Protein AF-W8YH53-F1 (afdb_monomer)

Solvent-accessible surface area (backbone atoms only — not comparable to full-atom values): 5059 Å² total; per-residue (Å²): 132,87,77,80,67,83,79,79,69,62,84,80,62,57,60,76,41,53,25,36,39,35,39,49,36,80,94,73,76,46,75,48,76,42,69,28,31,31,66,45,79,51,101,63,32,38,34,32,36,33,72,39,80,91,74,73,40,81,46,76,48,79,43,49,46,65,41,41,73,66,58,38,31,47,77,46,75,59,78,76,76,86,125

Sequence (83 aa):
MIVNKPQFDTENIQSGTAYWLNKYNYSRRTEISTPCIVKFVKPLSIVVGFYNEKNKGFEELTIDIKSIVDETFELTPMTIKEG

Organism: NCBI:txid1431339

Secondary structure (DSSP, 8-state):
---------GGG--TT-EEEEEEEETTTTEEEEEEEEEEEEETTEEEEEEEETTTTEEEEEEEEHHHHHTTSEEEEE------

Nearest PDB structures (foldseek):
  7oh3-assembly1_T  TM=6.495E-01  e=2.354E-01  Saccharomyces cerevisiae S288C
  4ova-assembly1_C  TM=5.392E-01  e=3.865E-01  Homo sapiens
  1ci0-assembly1_B  TM=7.599E-01  e=2.380E+00  Saccharomyces cerevisiae
  6pvk-assembly1_P  TM=5.083E-01  e=4.871E+00  Bacillus subtilis
  8ir3-assembly1_c  TM=5.795E-01  e=6.416E+00  Homo sapiens

Mean predicted aligned error: 7.5 Å

Foldseek 3Di:
DPPPQPDDPCVVPDAQFKWWKWAADPVVRDIDTFIWGFHDDDPFWTKIWGQDPVVRDIDIDIGGVVCVSVVRIDTGGDPPPPD

Structure (mmCIF, N/CA/C/O backbone):
data_AF-W8YH53-F1
#
_entry.id   AF-W8YH53-F1
#
loop_
_atom_site.group_PDB
_atom_site.id
_atom_site.type_symbol
_atom_site.label_atom_id
_atom_site.label_alt_id
_atom_site.label_comp_id
_atom_site.label_asym_id
_atom_site.label_entity_id
_atom_site.label_seq_id
_atom_site.pdbx_PDB_ins_code
_atom_site.Cartn_x
_atom_site.Cartn_y
_atom_site.Cartn_z
_atom_site.occupancy
_atom_site.B_iso_or_equiv
_atom_site.auth_seq_id
_atom_site.auth_comp_id
_atom_site.auth_asym_id
_atom_site.auth_atom_id
_atom_site.pdbx_PDB_model_num
ATOM 1 N N . MET A 1 1 ? -11.476 15.001 28.038 1.00 40.78 1 MET A N 1
ATOM 2 C CA . MET A 1 1 ? -11.289 15.442 26.642 1.00 40.78 1 MET A CA 1
ATOM 3 C C . MET A 1 1 ? -11.303 14.190 25.784 1.00 40.78 1 MET A C 1
ATOM 5 O O . MET A 1 1 ? -10.397 13.378 25.916 1.00 40.78 1 MET A O 1
ATOM 9 N N . ILE A 1 2 ? -12.378 13.953 25.032 1.00 44.19 2 ILE A N 1
ATOM 10 C CA . ILE A 1 2 ? -12.425 12.826 24.096 1.00 44.19 2 ILE A CA 1
ATOM 11 C C . ILE A 1 2 ? -11.572 13.255 22.907 1.00 44.19 2 ILE A C 1
ATOM 13 O O . ILE A 1 2 ? -11.926 14.186 22.189 1.00 44.19 2 ILE A O 1
ATOM 17 N N . VAL A 1 3 ? -10.397 12.650 22.772 1.00 42.12 3 VAL A N 1
ATOM 18 C CA . VAL A 1 3 ? -9.563 12.820 21.586 1.00 42.12 3 VAL A CA 1
ATOM 19 C C . VAL A 1 3 ? -10.234 11.989 20.499 1.00 42.12 3 VAL A C 1
ATOM 21 O O . VAL A 1 3 ? -10.143 10.761 20.534 1.00 42.12 3 VAL A O 1
ATOM 24 N N . ASN A 1 4 ? -10.952 12.636 19.577 1.00 51.69 4 ASN A N 1
ATOM 25 C CA . ASN A 1 4 ? -11.359 11.990 18.332 1.00 51.69 4 ASN A CA 1
ATOM 26 C C . ASN A 1 4 ? -10.069 11.599 17.611 1.00 51.69 4 ASN A C 1
ATOM 28 O O . ASN A 1 4 ? -9.405 12.443 17.012 1.00 51.69 4 ASN A O 1
ATOM 32 N N . LYS A 1 5 ? -9.662 10.332 17.736 1.00 51.31 5 LYS A N 1
ATOM 33 C CA . LYS A 1 5 ? -8.654 9.779 16.835 1.00 51.31 5 LYS A CA 1
ATOM 34 C C . LYS A 1 5 ? -9.210 9.925 15.417 1.00 51.31 5 LYS A C 1
ATOM 36 O O . LYS A 1 5 ? -10.404 9.667 15.249 1.00 51.31 5 LYS A O 1
ATOM 41 N N . PRO A 1 6 ? -8.398 10.316 14.424 1.00 54.44 6 PRO A N 1
ATOM 42 C CA . PRO A 1 6 ? -8.826 10.259 13.036 1.00 54.44 6 PRO A CA 1
ATOM 43 C C . PRO A 1 6 ? -9.326 8.839 12.759 1.00 54.44 6 PRO A C 1
ATOM 45 O O . PRO A 1 6 ? -8.576 7.870 12.906 1.00 54.44 6 PRO A O 1
ATOM 48 N N . GLN A 1 7 ? -10.618 8.701 12.471 1.00 56.62 7 GLN A N 1
ATOM 49 C CA . GLN A 1 7 ? -11.163 7.458 11.951 1.00 56.62 7 GLN A CA 1
ATOM 50 C C . GLN A 1 7 ? -10.729 7.399 10.493 1.00 56.62 7 GLN A C 1
ATOM 52 O O . GLN A 1 7 ? -11.075 8.267 9.697 1.00 56.62 7 GLN A O 1
ATOM 57 N N . PHE A 1 8 ? -9.894 6.419 10.169 1.00 63.06 8 PHE A N 1
ATOM 58 C CA . PHE A 1 8 ? -9.559 6.141 8.787 1.00 63.06 8 PHE A CA 1
ATOM 59 C C . PHE A 1 8 ? -10.635 5.217 8.222 1.00 63.06 8 PHE A C 1
ATOM 61 O O . PHE A 1 8 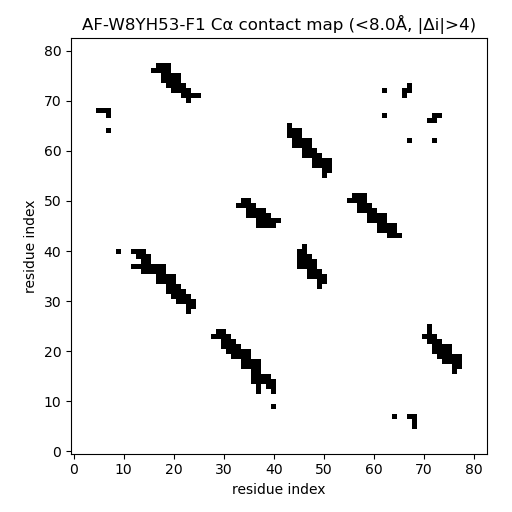? -10.630 4.014 8.494 1.00 63.06 8 PHE A O 1
ATOM 68 N N . ASP A 1 9 ? -11.578 5.793 7.478 1.00 63.34 9 ASP A N 1
ATOM 69 C CA . ASP A 1 9 ? -12.648 5.039 6.831 1.00 63.34 9 ASP A CA 1
ATOM 70 C C . ASP A 1 9 ? -12.085 4.239 5.659 1.00 63.34 9 ASP A C 1
ATOM 72 O O . ASP A 1 9 ? -11.988 4.700 4.519 1.00 63.34 9 ASP A O 1
ATOM 76 N N . THR A 1 10 ? -11.722 2.994 5.962 1.00 62.78 10 THR A N 1
ATOM 77 C CA . THR A 1 10 ? -11.272 2.006 4.972 1.00 62.78 10 THR A CA 1
ATOM 78 C C . THR A 1 10 ? -12.297 1.736 3.866 1.00 62.78 10 THR A C 1
ATOM 80 O O . THR A 1 10 ? -11.921 1.216 2.820 1.00 62.78 10 THR A O 1
ATOM 83 N N . GLU A 1 11 ? -13.561 2.133 4.054 1.00 63.91 11 GLU A N 1
ATOM 84 C CA . GLU A 1 11 ? -14.647 2.009 3.071 1.00 63.91 11 GLU A CA 1
ATOM 85 C C . GLU A 1 11 ? -14.371 2.771 1.764 1.00 63.91 11 GLU A C 1
ATOM 87 O O . GLU A 1 11 ? -14.844 2.371 0.702 1.00 63.91 11 GLU A O 1
ATOM 92 N N . ASN A 1 12 ? -13.549 3.825 1.813 1.00 69.06 12 ASN A N 1
ATOM 93 C CA . ASN A 1 12 ? -13.170 4.603 0.629 1.00 69.06 12 ASN A CA 1
ATOM 94 C C . ASN A 1 12 ? -12.035 3.959 -0.188 1.00 69.06 12 ASN A C 1
ATOM 96 O O . ASN A 1 12 ? -11.696 4.437 -1.275 1.00 69.06 12 ASN A O 1
ATOM 100 N N . ILE A 1 13 ? -11.430 2.878 0.319 1.00 76.62 13 ILE A N 1
ATOM 101 C CA . ILE A 1 13 ? -10.363 2.151 -0.364 1.00 76.62 13 ILE A CA 1
ATOM 102 C C . ILE A 1 13 ? -10.921 0.871 -0.972 1.00 76.62 13 ILE A C 1
ATOM 104 O O . ILE A 1 13 ? -11.296 -0.071 -0.278 1.00 76.62 13 ILE A O 1
ATOM 108 N N . GLN A 1 14 ? -10.925 0.825 -2.301 1.00 79.25 14 GLN A N 1
ATOM 109 C CA . GLN A 1 14 ? -11.455 -0.295 -3.064 1.00 79.25 14 GLN A CA 1
ATOM 110 C C . GLN A 1 14 ? -10.329 -1.232 -3.500 1.00 79.25 14 GLN A C 1
ATOM 112 O O . GLN A 1 14 ? -9.360 -0.827 -4.145 1.00 79.25 14 GLN A O 1
ATOM 117 N N . SER A 1 15 ? -10.472 -2.514 -3.167 1.00 82.44 15 SER A N 1
ATOM 118 C CA . SER A 1 15 ? -9.611 -3.567 -3.704 1.00 82.44 15 SER A CA 1
ATOM 119 C C . SER A 1 15 ? -9.761 -3.668 -5.220 1.00 82.44 15 SER A C 1
ATOM 121 O O . SER A 1 15 ? -10.874 -3.608 -5.736 1.00 82.44 15 SER A O 1
ATOM 123 N N . GLY A 1 16 ? -8.655 -3.888 -5.922 1.00 84.31 16 GLY A N 1
ATOM 124 C CA . GLY A 1 16 ? -8.594 -3.943 -7.380 1.00 84.31 16 GLY A CA 1
ATOM 125 C C . GLY A 1 16 ? -8.447 -2.575 -8.050 1.00 84.31 16 GLY A C 1
ATOM 126 O O . GLY A 1 16 ? -8.207 -2.531 -9.253 1.00 84.31 16 GLY A O 1
ATOM 127 N N . THR A 1 17 ? -8.529 -1.474 -7.298 1.00 85.94 17 THR A N 1
ATOM 128 C CA . THR A 1 17 ? -8.397 -0.116 -7.839 1.00 85.94 17 THR A CA 1
ATOM 129 C C . THR A 1 17 ? -6.945 0.365 -7.777 1.00 85.94 17 THR A C 1
ATOM 131 O O . THR A 1 17 ? -6.180 -0.005 -6.878 1.00 85.94 17 THR A O 1
ATOM 134 N N . ALA A 1 18 ? -6.553 1.172 -8.765 1.00 89.94 18 ALA A N 1
ATOM 135 C CA . ALA A 1 18 ? -5.226 1.769 -8.853 1.00 89.94 18 ALA A CA 1
ATOM 136 C C . ALA A 1 18 ? -5.141 3.070 -8.033 1.00 89.94 18 ALA A C 1
ATOM 138 O O . ALA A 1 18 ? -6.022 3.930 -8.103 1.00 89.94 18 ALA A O 1
ATOM 139 N N . TYR A 1 19 ? -4.057 3.217 -7.275 1.00 91.44 19 TYR A N 1
ATOM 140 C CA . TYR A 1 19 ? -3.777 4.364 -6.412 1.00 91.44 19 TYR A CA 1
ATOM 141 C C . TYR A 1 19 ? -2.334 4.835 -6.606 1.00 91.44 19 TYR A C 1
ATOM 143 O O . TYR A 1 19 ? -1.435 4.043 -6.894 1.00 91.44 19 TYR A O 1
ATOM 151 N N . TRP A 1 20 ? -2.093 6.120 -6.373 1.00 91.62 20 TRP A N 1
ATOM 152 C CA . TRP A 1 20 ? -0.764 6.616 -6.043 1.00 91.62 20 TRP A CA 1
ATOM 153 C C . TRP A 1 20 ? -0.473 6.293 -4.579 1.00 91.62 20 TRP A C 1
ATOM 155 O O . TRP A 1 20 ? -1.200 6.730 -3.689 1.00 91.62 20 TRP A O 1
ATOM 165 N N . LEU A 1 21 ? 0.573 5.502 -4.338 1.00 92.00 21 LEU A N 1
ATOM 166 C CA . LEU A 1 21 ? 1.139 5.292 -3.012 1.00 92.00 21 LEU A CA 1
ATOM 167 C C . LEU A 1 21 ? 2.190 6.366 -2.755 1.00 92.00 21 LEU A C 1
ATOM 169 O O . LEU A 1 21 ? 3.283 6.298 -3.324 1.00 92.00 21 LEU A O 1
ATOM 173 N N . ASN A 1 22 ? 1.879 7.304 -1.868 1.00 90.19 22 ASN A N 1
ATOM 174 C CA . ASN A 1 22 ? 2.825 8.316 -1.419 1.00 90.19 22 ASN A CA 1
ATOM 175 C C . ASN A 1 22 ? 3.410 7.890 -0.075 1.00 90.19 22 ASN A C 1
ATOM 177 O O . ASN A 1 22 ? 2.689 7.502 0.844 1.00 90.19 22 ASN A O 1
ATOM 181 N N . LYS A 1 23 ? 4.736 7.946 0.045 1.00 90.06 23 LYS A N 1
ATOM 182 C CA . LYS A 1 23 ? 5.452 7.731 1.303 1.00 90.06 23 LYS A CA 1
ATOM 183 C C . LYS A 1 23 ? 6.177 9.006 1.697 1.00 90.06 23 LYS A C 1
ATOM 185 O O . LYS A 1 23 ? 7.137 9.408 1.029 1.00 90.06 23 LYS A O 1
ATOM 190 N N . TYR A 1 24 ? 5.777 9.577 2.825 1.00 86.06 24 TYR A N 1
ATOM 191 C CA . TYR A 1 24 ? 6.388 10.772 3.384 1.00 86.06 24 TYR A CA 1
ATOM 192 C C . TYR A 1 24 ? 7.544 10.410 4.314 1.00 86.06 24 TYR A C 1
ATOM 194 O O . TYR A 1 24 ? 7.441 9.565 5.203 1.00 86.06 24 TYR A O 1
ATOM 202 N N . ASN A 1 25 ? 8.687 11.065 4.115 1.00 81.50 25 ASN A N 1
ATOM 203 C CA . ASN A 1 25 ? 9.808 11.010 5.044 1.00 81.50 25 ASN A CA 1
ATOM 204 C C . ASN A 1 25 ? 9.988 12.383 5.691 1.00 81.50 25 ASN A C 1
ATOM 206 O O . ASN A 1 25 ? 10.707 13.236 5.166 1.00 81.50 25 ASN A O 1
ATOM 210 N N . TYR A 1 26 ? 9.356 12.584 6.849 1.00 75.75 26 TYR A N 1
ATOM 211 C CA . TYR A 1 26 ? 9.391 13.855 7.580 1.00 75.75 26 TYR A CA 1
ATOM 212 C C . TYR A 1 26 ? 10.807 14.296 7.963 1.00 75.75 26 TYR A C 1
ATOM 214 O O . TYR A 1 26 ? 11.116 15.485 7.903 1.00 75.75 26 TYR A O 1
ATOM 222 N N . SER A 1 27 ? 11.701 13.355 8.284 1.00 79.12 27 SER A N 1
ATOM 223 C CA . SER A 1 27 ? 13.093 13.675 8.624 1.00 79.12 27 SER A CA 1
ATOM 224 C C . SER A 1 27 ? 13.871 14.254 7.444 1.00 79.12 27 SER A C 1
ATOM 226 O O . SER A 1 27 ? 14.807 15.021 7.649 1.00 79.12 27 SER A O 1
ATOM 228 N N . ARG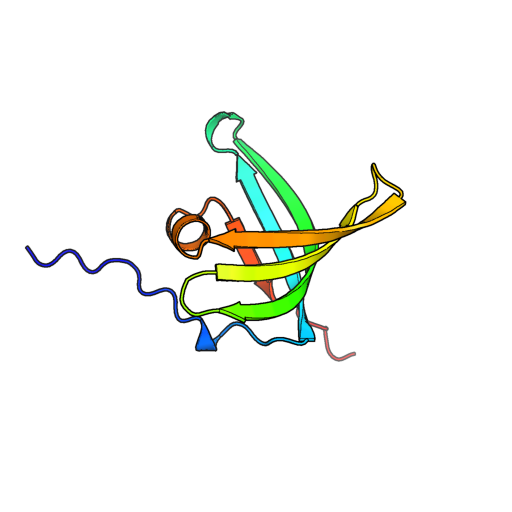 A 1 28 ? 13.507 13.884 6.211 1.00 76.50 28 ARG A N 1
ATOM 229 C CA . ARG A 1 28 ? 14.186 14.333 4.985 1.00 76.50 28 ARG A CA 1
ATOM 230 C C . ARG A 1 28 ? 13.364 15.314 4.150 1.00 76.50 28 ARG A C 1
ATOM 232 O O . ARG A 1 28 ? 13.885 15.814 3.162 1.00 76.50 28 ARG A O 1
ATOM 239 N N . ARG A 1 29 ? 12.114 15.599 4.542 1.00 79.06 29 ARG A N 1
ATOM 240 C CA . ARG A 1 29 ? 11.133 16.383 3.767 1.00 79.06 29 ARG A CA 1
ATOM 241 C C . ARG A 1 29 ? 11.037 15.924 2.306 1.00 79.06 29 ARG A C 1
ATOM 243 O O . ARG A 1 29 ? 10.964 16.739 1.394 1.00 79.06 29 ARG A O 1
ATOM 250 N N . THR A 1 30 ? 11.079 14.612 2.092 1.00 75.50 30 THR A N 1
ATOM 251 C CA . THR A 1 30 ? 10.961 13.998 0.764 1.00 75.50 30 THR A CA 1
ATOM 252 C C . THR A 1 30 ? 9.708 13.148 0.691 1.00 75.50 30 THR A C 1
ATOM 254 O O . THR A 1 30 ? 9.389 12.444 1.652 1.00 75.50 30 THR A O 1
ATOM 257 N N . GLU A 1 31 ? 9.085 13.141 -0.477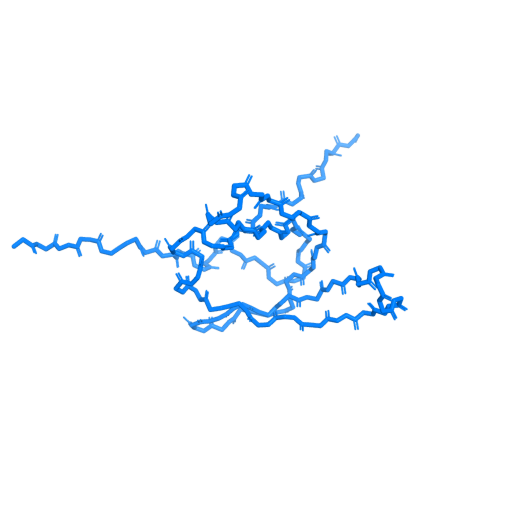 1.00 84.56 31 GLU A N 1
ATOM 258 C CA . GLU A 1 31 ? 7.963 12.281 -0.823 1.00 84.56 31 GLU A CA 1
ATOM 259 C C . GLU A 1 31 ? 8.384 11.343 -1.957 1.00 84.56 31 GLU A C 1
ATOM 261 O O . GLU A 1 31 ? 9.063 11.755 -2.900 1.00 84.56 31 GLU A O 1
ATOM 266 N N . ILE A 1 32 ? 8.017 10.070 -1.844 1.00 82.62 32 ILE A N 1
ATOM 267 C CA . ILE A 1 32 ? 8.145 9.100 -2.931 1.00 82.62 32 ILE A CA 1
ATOM 268 C C . ILE A 1 32 ? 6.734 8.686 -3.320 1.00 82.62 32 ILE A C 1
ATOM 270 O O . ILE A 1 32 ? 6.030 8.126 -2.484 1.00 82.62 32 ILE A O 1
ATOM 274 N N . SER A 1 33 ? 6.358 8.934 -4.575 1.00 88.12 33 SER A N 1
ATOM 275 C CA . SER A 1 33 ? 5.086 8.493 -5.146 1.00 88.12 33 SER A CA 1
ATOM 276 C C . SER A 1 33 ? 5.319 7.323 -6.098 1.00 88.12 33 SER A C 1
ATOM 278 O O . SER A 1 33 ? 6.253 7.335 -6.904 1.00 88.12 33 SER A O 1
ATOM 280 N N . THR A 1 34 ? 4.522 6.266 -5.980 1.00 90.88 34 THR A N 1
ATOM 281 C CA . THR A 1 34 ? 4.622 5.066 -6.821 1.00 90.88 34 THR A CA 1
ATOM 282 C C . THR A 1 34 ? 3.225 4.549 -7.148 1.00 90.88 34 THR A C 1
ATOM 284 O O . THR A 1 34 ? 2.393 4.457 -6.245 1.00 90.88 34 THR A O 1
ATOM 287 N N . PRO A 1 35 ? 2.933 4.204 -8.415 1.00 92.88 35 PRO A N 1
ATOM 288 C CA . PRO A 1 35 ? 1.645 3.625 -8.763 1.00 92.88 35 PRO A CA 1
ATOM 289 C C . PRO A 1 35 ? 1.519 2.234 -8.134 1.00 92.88 35 PRO A C 1
ATOM 291 O O . PRO A 1 35 ? 2.439 1.416 -8.197 1.00 92.88 35 PRO A O 1
ATOM 294 N N . CYS A 1 36 ? 0.371 1.958 -7.528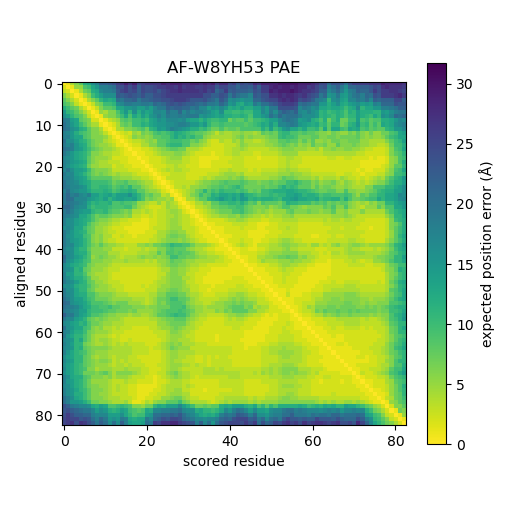 1.00 93.50 36 CYS A N 1
ATOM 295 C CA . CYS A 1 36 ? 0.084 0.694 -6.868 1.00 93.50 36 CYS A CA 1
ATOM 296 C C . CYS A 1 36 ? -1.365 0.258 -7.112 1.00 93.50 36 CYS A C 1
ATOM 298 O O . CYS A 1 36 ? -2.217 1.048 -7.512 1.00 93.50 36 CYS A O 1
ATOM 300 N N . ILE A 1 37 ? -1.645 -1.016 -6.856 1.00 93.00 37 ILE A N 1
ATOM 301 C CA . ILE A 1 37 ? -2.996 -1.575 -6.848 1.00 93.00 37 ILE A CA 1
ATOM 302 C C . ILE A 1 37 ? -3.273 -2.087 -5.443 1.00 93.00 37 ILE A C 1
ATOM 304 O O . ILE A 1 37 ? -2.487 -2.869 -4.898 1.00 93.00 37 ILE A O 1
ATOM 308 N N . VAL A 1 38 ? -4.401 -1.687 -4.861 1.00 91.75 38 VAL A N 1
ATOM 309 C CA . VAL A 1 38 ? -4.847 -2.257 -3.586 1.00 91.75 38 VAL A CA 1
ATOM 310 C C . VAL A 1 38 ? -5.302 -3.688 -3.840 1.00 91.75 38 VAL A C 1
ATOM 312 O O . VAL A 1 38 ? -6.264 -3.917 -4.563 1.00 91.75 38 VAL A O 1
ATOM 315 N N . LYS A 1 39 ? -4.627 -4.674 -3.251 1.00 91.56 39 LYS A N 1
ATOM 316 C CA . LYS A 1 39 ? -4.993 -6.086 -3.414 1.00 91.56 39 LYS A CA 1
ATOM 317 C C . LYS A 1 39 ? -6.150 -6.475 -2.505 1.00 91.56 39 LYS A C 1
ATOM 319 O O . LYS A 1 39 ? -7.121 -7.063 -2.966 1.00 91.56 39 LYS A O 1
ATOM 324 N N . PHE A 1 40 ? -6.050 -6.147 -1.222 1.00 87.00 40 PHE A N 1
ATOM 325 C CA . PHE A 1 40 ? -7.114 -6.370 -0.248 1.00 87.00 40 PHE A CA 1
ATOM 326 C C . PHE A 1 40 ? -6.934 -5.461 0.969 1.00 87.00 40 PHE A C 1
ATOM 328 O O . PHE A 1 40 ? -5.818 -5.085 1.341 1.00 87.00 40 PHE A O 1
ATOM 335 N N . VAL A 1 41 ? -8.059 -5.141 1.600 1.00 85.50 41 VAL A N 1
ATOM 336 C CA . VAL A 1 41 ? -8.144 -4.319 2.806 1.00 85.50 41 VAL A CA 1
ATOM 337 C C . VAL A 1 41 ? -8.421 -5.240 3.993 1.00 85.50 41 VAL A C 1
ATOM 339 O O . VAL A 1 41 ? -9.328 -6.069 3.953 1.00 85.50 41 VAL A O 1
ATOM 342 N N . LYS A 1 42 ? -7.605 -5.132 5.041 1.00 85.44 42 LYS A N 1
ATOM 343 C CA . LYS A 1 42 ? -7.772 -5.821 6.326 1.00 85.44 42 LYS A CA 1
ATOM 344 C C . LYS A 1 42 ? -8.188 -4.801 7.393 1.00 85.44 42 LYS A C 1
ATOM 346 O O . LYS A 1 42 ? -7.908 -3.617 7.228 1.00 85.44 42 LYS A O 1
ATOM 351 N N . PRO A 1 43 ? -8.741 -5.240 8.540 1.00 82.00 43 PRO A N 1
ATOM 352 C CA . PRO A 1 43 ? -9.200 -4.322 9.587 1.00 82.00 43 PRO A CA 1
ATOM 353 C C . PRO A 1 43 ? -8.152 -3.323 10.098 1.00 82.00 43 PRO A C 1
ATOM 355 O O . PRO A 1 43 ? -8.516 -2.253 10.561 1.00 82.00 43 PRO A O 1
ATOM 358 N N . LEU A 1 44 ? -6.862 -3.677 10.045 1.00 86.44 44 LEU A N 1
ATOM 359 C CA . LEU A 1 44 ? -5.757 -2.863 10.574 1.00 86.44 44 LEU A CA 1
ATOM 360 C C . LEU A 1 44 ? -4.658 -2.576 9.542 1.00 86.44 44 LEU A C 1
ATOM 362 O O . LEU A 1 44 ? -3.644 -1.967 9.869 1.00 86.44 44 LEU A O 1
ATOM 366 N N . SER A 1 45 ? -4.812 -3.042 8.302 1.00 90.00 45 SER A N 1
ATOM 367 C CA . SER A 1 45 ? -3.779 -2.867 7.277 1.00 90.00 45 SER A CA 1
ATOM 368 C C . SER A 1 45 ? -4.341 -2.938 5.868 1.00 90.00 45 SER A C 1
ATOM 370 O O . SER A 1 45 ? -5.387 -3.532 5.624 1.00 90.00 45 SER A O 1
ATOM 372 N N . ILE A 1 46 ? -3.609 -2.372 4.919 1.00 91.12 46 ILE A N 1
ATOM 373 C CA . ILE A 1 46 ? -3.915 -2.443 3.494 1.00 91.12 46 ILE A CA 1
ATOM 374 C C . ILE A 1 46 ? -2.730 -3.096 2.803 1.00 91.12 46 ILE A C 1
ATOM 376 O O . ILE A 1 46 ? -1.581 -2.733 3.055 1.00 91.12 46 ILE A O 1
ATOM 380 N N . VAL A 1 47 ? -3.003 -4.076 1.945 1.00 93.00 47 VAL A N 1
ATOM 381 C CA . VAL A 1 47 ? -1.963 -4.695 1.124 1.00 93.00 47 VAL A CA 1
ATOM 382 C C . VAL A 1 47 ? -2.042 -4.124 -0.274 1.00 93.00 47 VAL A C 1
ATOM 384 O O . VAL A 1 47 ? -3.071 -4.226 -0.944 1.00 93.00 47 VAL A O 1
ATOM 387 N N . VAL A 1 48 ? -0.935 -3.536 -0.708 1.00 94.69 48 VAL A N 1
ATOM 388 C CA . VAL A 1 48 ? -0.776 -2.973 -2.043 1.00 94.69 48 VAL A CA 1
ATOM 389 C C . VAL A 1 48 ? 0.278 -3.750 -2.808 1.00 94.69 48 VAL A C 1
ATOM 391 O O . VAL A 1 48 ? 1.269 -4.199 -2.237 1.00 94.69 48 VAL A O 1
ATOM 394 N N . GLY A 1 49 ? 0.059 -3.905 -4.106 1.00 94.62 49 GLY A N 1
ATOM 395 C CA . GLY A 1 49 ? 1.057 -4.416 -5.032 1.00 94.62 49 GLY A CA 1
ATOM 396 C C . GLY A 1 49 ? 1.542 -3.310 -5.965 1.00 94.62 49 GLY A C 1
ATOM 397 O O . GLY A 1 49 ? 0.733 -2.515 -6.440 1.00 94.62 49 GLY A O 1
ATOM 398 N N . PHE A 1 50 ? 2.843 -3.244 -6.222 1.00 93.81 50 PHE A N 1
ATOM 399 C CA . PHE A 1 50 ? 3.457 -2.232 -7.085 1.00 93.81 50 PHE A CA 1
ATOM 400 C C . PHE A 1 50 ? 4.685 -2.798 -7.801 1.00 93.81 50 PHE A C 1
ATOM 402 O O . PHE A 1 50 ? 5.267 -3.798 -7.383 1.00 93.81 50 PHE A O 1
ATOM 409 N N . TYR A 1 51 ? 5.086 -2.157 -8.898 1.00 91.50 51 TYR A N 1
ATOM 410 C CA . TYR A 1 51 ? 6.316 -2.512 -9.597 1.00 91.50 51 TYR A CA 1
ATOM 411 C C . TYR A 1 51 ? 7.499 -1.753 -8.988 1.00 91.50 51 TYR A C 1
ATOM 413 O O . TYR A 1 51 ? 7.499 -0.524 -8.933 1.00 91.50 51 TYR A O 1
ATOM 421 N N . ASN A 1 52 ? 8.509 -2.482 -8.519 1.00 87.94 52 ASN A N 1
ATOM 422 C CA . ASN A 1 52 ? 9.728 -1.904 -7.979 1.00 87.94 52 ASN A CA 1
ATOM 423 C C . ASN A 1 52 ? 10.792 -1.806 -9.079 1.00 87.94 52 ASN A C 1
ATOM 425 O O . ASN A 1 52 ? 11.403 -2.804 -9.463 1.00 87.94 52 ASN A O 1
ATOM 429 N N . GLU A 1 53 ? 11.068 -0.583 -9.534 1.00 85.19 53 GLU A N 1
ATOM 430 C CA . GLU A 1 53 ? 12.078 -0.295 -10.563 1.00 85.19 53 GLU A CA 1
ATOM 431 C C . GLU A 1 53 ? 13.491 -0.771 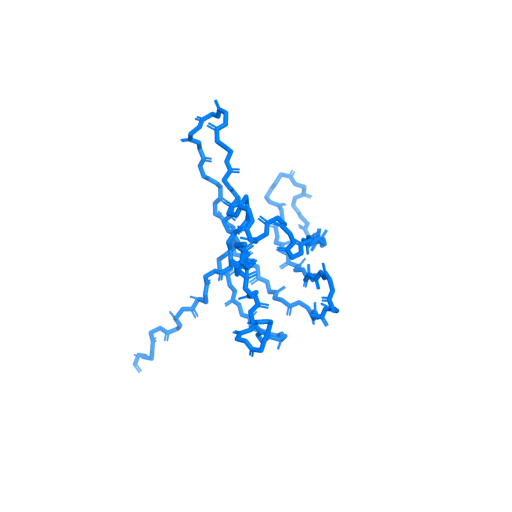-10.188 1.00 85.19 53 GLU A C 1
ATOM 433 O O . GLU A 1 53 ? 14.260 -1.189 -11.054 1.00 85.19 53 GLU A O 1
ATOM 438 N N . LYS A 1 54 ? 13.852 -0.757 -8.896 1.00 87.94 54 LYS A N 1
ATOM 439 C CA . LYS A 1 54 ? 15.187 -1.192 -8.445 1.00 87.94 54 LYS A CA 1
ATOM 440 C C . LYS A 1 54 ? 15.371 -2.696 -8.588 1.00 87.94 54 LYS A C 1
ATOM 442 O O . LYS A 1 54 ? 16.444 -3.145 -8.980 1.00 87.94 54 LYS A O 1
ATOM 447 N N . ASN A 1 55 ? 14.319 -3.450 -8.281 1.00 88.88 55 ASN A N 1
ATOM 448 C CA . ASN A 1 55 ? 14.333 -4.909 -8.304 1.00 88.88 55 ASN A CA 1
ATOM 449 C C . ASN A 1 55 ? 13.779 -5.483 -9.618 1.00 88.88 55 ASN A C 1
ATOM 451 O O . ASN A 1 55 ? 13.811 -6.696 -9.809 1.00 88.88 55 ASN A O 1
ATOM 455 N N . LYS A 1 56 ? 13.305 -4.619 -10.531 1.00 90.81 56 LYS A N 1
ATOM 456 C CA . LYS A 1 56 ? 12.662 -4.972 -11.806 1.00 90.81 56 LYS A CA 1
ATOM 457 C C . LYS A 1 56 ? 11.595 -6.057 -11.638 1.00 90.81 56 LYS A C 1
ATOM 459 O O . LYS A 1 56 ? 11.551 -7.029 -12.392 1.00 90.81 56 LYS A O 1
ATOM 464 N N . GLY A 1 57 ? 10.767 -5.914 -10.606 1.00 93.19 57 GLY A N 1
ATOM 465 C CA . GLY A 1 57 ? 9.837 -6.954 -10.186 1.00 93.19 57 GLY A CA 1
ATOM 466 C C . GLY A 1 57 ? 8.602 -6.401 -9.496 1.00 93.19 57 GLY A C 1
ATOM 467 O O . GLY A 1 57 ? 8.593 -5.274 -9.004 1.00 93.19 57 GLY A O 1
ATOM 468 N N . PHE A 1 58 ? 7.547 -7.213 -9.478 1.00 92.50 58 PHE A N 1
ATOM 469 C CA . PHE A 1 58 ? 6.337 -6.905 -8.729 1.00 92.50 58 PHE A CA 1
ATOM 470 C C . PHE A 1 58 ? 6.541 -7.245 -7.254 1.00 92.50 58 PHE A C 1
ATOM 472 O O . PHE A 1 58 ? 6.949 -8.357 -6.919 1.00 92.50 58 PHE A O 1
ATOM 479 N N . GLU A 1 59 ? 6.231 -6.295 -6.385 1.00 94.25 59 GLU A N 1
ATOM 480 C CA . GLU A 1 59 ? 6.359 -6.422 -4.939 1.00 94.25 59 GLU A CA 1
ATOM 481 C C . GLU A 1 59 ? 5.039 -6.116 -4.246 1.00 94.25 59 GLU A C 1
ATOM 483 O O . GLU A 1 59 ? 4.161 -5.441 -4.787 1.00 94.25 59 GLU A O 1
ATOM 488 N N . GLU A 1 60 ? 4.912 -6.621 -3.023 1.00 94.50 60 GLU A N 1
ATOM 489 C CA . GLU A 1 60 ? 3.791 -6.333 -2.142 1.00 94.50 60 GLU A CA 1
ATOM 490 C C . GLU A 1 60 ? 4.277 -5.599 -0.898 1.00 94.50 60 GLU A C 1
ATOM 492 O O . GLU A 1 60 ? 5.311 -5.931 -0.318 1.00 94.50 60 GLU A O 1
ATOM 497 N N . LEU A 1 61 ? 3.493 -4.619 -0.461 1.00 93.38 61 LEU A N 1
ATOM 498 C CA . LEU A 1 61 ? 3.705 -3.906 0.787 1.00 93.38 61 LEU A CA 1
ATOM 499 C C . LEU A 1 61 ? 2.431 -3.967 1.620 1.00 93.38 61 LEU A C 1
ATOM 501 O O . LEU A 1 61 ? 1.340 -3.652 1.149 1.00 93.38 61 LEU A O 1
ATOM 505 N N . THR A 1 62 ? 2.589 -4.353 2.883 1.00 94.31 62 THR A N 1
ATOM 506 C CA . THR A 1 62 ? 1.536 -4.217 3.891 1.00 94.31 62 THR A CA 1
ATOM 507 C C . THR A 1 62 ? 1.726 -2.887 4.608 1.00 94.31 62 THR A C 1
ATOM 509 O O . THR A 1 62 ? 2.776 -2.650 5.201 1.00 94.31 62 THR A O 1
ATOM 512 N N . ILE A 1 63 ? 0.716 -2.028 4.543 1.00 92.06 63 ILE A N 1
ATOM 513 C CA . ILE A 1 63 ? 0.697 -0.705 5.166 1.00 92.06 63 ILE A CA 1
ATOM 514 C C . ILE A 1 63 ? -0.233 -0.777 6.372 1.00 92.06 63 ILE A C 1
ATOM 516 O O . ILE A 1 63 ? -1.393 -1.159 6.234 1.00 92.06 63 ILE A O 1
ATOM 520 N N . ASP A 1 64 ? 0.271 -0.430 7.553 1.00 91.38 64 ASP A N 1
ATOM 521 C CA . ASP A 1 64 ? -0.556 -0.306 8.754 1.00 91.38 64 ASP A CA 1
ATOM 522 C C . ASP A 1 64 ? -1.446 0.940 8.635 1.00 91.38 64 ASP A C 1
ATOM 524 O O . ASP A 1 64 ? -0.971 2.007 8.237 1.00 91.38 64 ASP A O 1
ATOM 528 N N . ILE A 1 65 ? -2.727 0.828 8.998 1.00 87.31 65 ILE A N 1
ATOM 529 C CA . ILE A 1 65 ? -3.657 1.969 8.986 1.00 87.31 65 ILE A CA 1
ATOM 530 C C . ILE A 1 65 ? -3.133 3.110 9.862 1.00 87.31 65 ILE A C 1
ATOM 532 O O . ILE A 1 65 ? -3.277 4.274 9.498 1.00 87.31 65 ILE A O 1
ATOM 536 N N . LYS A 1 66 ? -2.460 2.802 10.978 1.00 88.38 66 LYS A N 1
ATOM 537 C CA . LYS A 1 66 ? -1.803 3.803 11.820 1.00 88.38 66 LYS A CA 1
ATOM 538 C C . LYS A 1 66 ? -0.814 4.639 11.014 1.00 88.38 66 LYS A C 1
ATOM 540 O O . LYS A 1 66 ? -0.755 5.841 11.211 1.00 88.38 66 LYS A O 1
ATOM 545 N N . SER A 1 67 ? -0.064 4.036 10.092 1.00 89.06 67 SER A N 1
ATOM 546 C CA . SER A 1 67 ? 0.877 4.783 9.255 1.00 89.06 67 SER A CA 1
ATOM 547 C C . SER A 1 67 ? 0.187 5.708 8.251 1.00 89.06 67 SER A C 1
ATOM 549 O O . SER A 1 67 ? 0.811 6.669 7.813 1.00 89.06 67 SER A O 1
ATOM 551 N N . ILE A 1 68 ? -1.074 5.440 7.904 1.00 87.25 68 ILE A N 1
ATOM 552 C CA . ILE A 1 68 ? -1.890 6.341 7.084 1.00 87.25 68 ILE A CA 1
ATOM 553 C C . ILE A 1 68 ? -2.485 7.462 7.941 1.00 87.25 68 ILE A C 1
ATOM 555 O O . ILE A 1 68 ? -2.434 8.623 7.560 1.00 87.25 68 ILE A O 1
ATOM 559 N N . VAL A 1 69 ? -2.979 7.129 9.137 1.00 84.69 69 VAL A N 1
ATOM 560 C CA . VAL A 1 69 ? -3.462 8.108 10.129 1.00 84.69 69 VAL A CA 1
ATOM 561 C C . VAL A 1 69 ? -2.354 9.071 10.563 1.00 84.69 69 VAL A C 1
ATOM 563 O O . VAL A 1 69 ? -2.612 10.251 10.762 1.00 84.69 69 VAL A O 1
ATOM 566 N N . ASP A 1 70 ? -1.126 8.573 10.696 1.00 87.19 70 ASP A N 1
ATOM 567 C CA . ASP A 1 70 ? 0.066 9.368 10.996 1.00 87.19 70 ASP A CA 1
ATOM 568 C C . ASP A 1 70 ? 0.643 10.065 9.743 1.00 87.19 70 ASP A C 1
ATOM 570 O O . ASP A 1 70 ? 1.766 10.566 9.799 1.00 87.19 70 ASP A O 1
ATOM 574 N N . GLU A 1 71 ? -0.058 10.021 8.601 1.00 84.94 71 GLU A N 1
ATOM 575 C CA . GLU A 1 71 ? 0.324 10.659 7.329 1.00 84.94 71 GLU A CA 1
ATOM 576 C C . GLU A 1 71 ? 1.722 10.249 6.814 1.00 84.94 71 GLU A C 1
ATOM 578 O O . GLU A 1 71 ? 2.341 10.902 5.979 1.00 84.94 71 GLU A O 1
ATOM 583 N N . THR A 1 72 ? 2.248 9.114 7.282 1.00 89.00 72 THR A N 1
ATOM 584 C CA . THR A 1 72 ? 3.515 8.553 6.785 1.00 89.00 72 THR A CA 1
ATOM 585 C C . THR A 1 72 ? 3.319 7.881 5.427 1.00 89.00 72 THR A C 1
ATOM 587 O O . THR A 1 72 ? 4.241 7.834 4.607 1.00 89.00 72 THR A O 1
ATOM 590 N N . PHE A 1 73 ? 2.113 7.368 5.190 1.00 90.00 73 PHE A N 1
ATOM 591 C CA . PHE A 1 73 ? 1.654 6.879 3.902 1.00 90.00 73 PHE A CA 1
ATOM 592 C C . PHE A 1 73 ? 0.340 7.548 3.520 1.00 90.00 73 PHE A C 1
ATOM 594 O O . PHE A 1 73 ? -0.511 7.777 4.370 1.00 90.00 73 PHE A O 1
ATOM 601 N N . GLU A 1 74 ? 0.148 7.775 2.230 1.00 90.25 74 GLU A N 1
ATOM 602 C CA . GLU A 1 74 ? -1.120 8.218 1.666 1.00 90.25 74 GLU A CA 1
ATOM 603 C C . GLU A 1 74 ? -1.439 7.381 0.423 1.00 90.25 74 GLU A C 1
ATOM 605 O O . GLU A 1 74 ? -0.545 7.006 -0.340 1.00 90.25 74 GLU A O 1
ATOM 610 N N . LEU A 1 75 ? -2.722 7.060 0.247 1.00 88.69 75 LEU A N 1
ATOM 611 C CA . LEU A 1 75 ? -3.250 6.400 -0.942 1.00 88.69 75 LEU A CA 1
ATOM 612 C C . LEU A 1 75 ? -4.205 7.356 -1.649 1.00 88.69 75 LEU A C 1
ATOM 614 O O . LEU A 1 75 ? -5.343 7.537 -1.217 1.00 88.69 75 LEU A O 1
ATOM 618 N N . THR A 1 76 ? -3.759 7.937 -2.759 1.00 89.00 76 THR A N 1
ATOM 619 C CA . THR A 1 76 ? -4.575 8.851 -3.565 1.00 89.00 76 THR A CA 1
ATOM 620 C C . THR A 1 76 ? -5.149 8.090 -4.764 1.00 89.00 76 THR A C 1
ATOM 622 O O . THR A 1 76 ? -4.369 7.523 -5.535 1.00 89.00 76 THR A O 1
ATOM 625 N N . PRO A 1 77 ? -6.482 8.034 -4.963 1.00 86.75 77 PRO A N 1
ATOM 626 C CA . PRO A 1 77 ? -7.067 7.364 -6.122 1.00 86.75 77 PRO A CA 1
ATOM 627 C C . PRO A 1 77 ? -6.479 7.898 -7.428 1.00 86.75 77 PRO A C 1
ATOM 629 O O . PRO A 1 77 ? -6.399 9.113 -7.632 1.00 86.75 77 PRO A O 1
ATOM 632 N N . MET A 1 78 ? -6.094 7.004 -8.340 1.00 87.19 78 MET A N 1
ATOM 633 C CA . MET A 1 78 ? -5.761 7.423 -9.697 1.00 87.19 78 MET A CA 1
ATOM 634 C C . MET A 1 78 ? -7.074 7.763 -10.402 1.00 87.19 78 MET A C 1
ATOM 636 O O . MET A 1 78 ? -7.819 6.876 -10.813 1.00 87.19 78 MET A O 1
ATOM 640 N N . THR A 1 79 ? -7.391 9.051 -10.521 1.00 78.25 79 THR A N 1
ATOM 641 C CA . THR A 1 79 ? -8.516 9.491 -11.347 1.00 78.25 79 THR A CA 1
ATOM 642 C C . THR A 1 79 ? -8.175 9.192 -12.800 1.00 78.25 79 THR A C 1
ATOM 644 O O . THR A 1 79 ? -7.342 9.859 -13.415 1.00 78.25 79 THR A O 1
ATOM 647 N N . ILE A 1 80 ? -8.810 8.163 -13.361 1.00 60.88 80 ILE A N 1
ATOM 648 C CA . ILE A 1 80 ? -8.862 7.998 -14.808 1.00 60.88 80 ILE A CA 1
ATOM 649 C C . ILE A 1 80 ? -9.673 9.197 -15.296 1.00 60.88 80 ILE A C 1
ATOM 651 O O . ILE A 1 80 ? -10.857 9.307 -14.989 1.00 60.88 80 ILE A O 1
ATOM 655 N N . LYS A 1 81 ? -9.034 10.144 -15.991 1.00 52.22 81 LYS A N 1
ATOM 656 C CA . LYS A 1 81 ? -9.793 11.125 -16.767 1.00 52.22 81 LYS A CA 1
ATOM 657 C C . LYS A 1 81 ? -10.582 10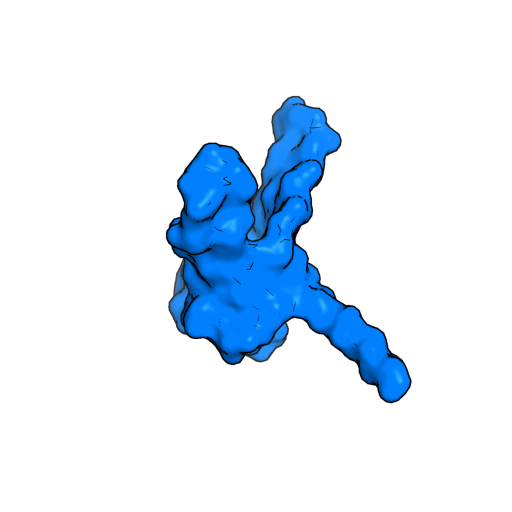.318 -17.792 1.00 52.22 81 LYS A C 1
ATOM 659 O O . LYS A 1 81 ? -9.968 9.729 -18.679 1.00 52.22 81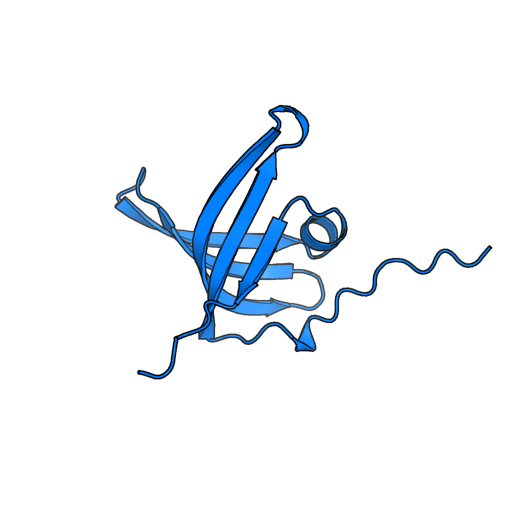 LYS A O 1
ATOM 664 N N .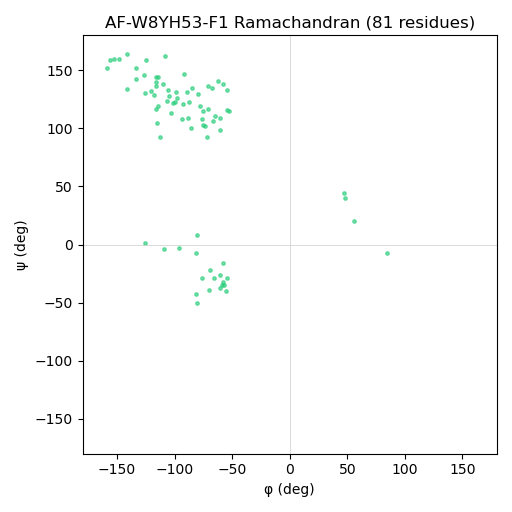 GLU A 1 82 ? -11.898 10.237 -17.625 1.00 51.94 82 GLU A N 1
ATOM 665 C CA . GLU A 1 82 ? -12.782 9.798 -18.702 1.00 51.94 82 GLU A CA 1
ATOM 666 C C . GLU A 1 82 ? -12.487 10.707 -19.903 1.00 51.94 82 GLU A C 1
ATOM 668 O O . GLU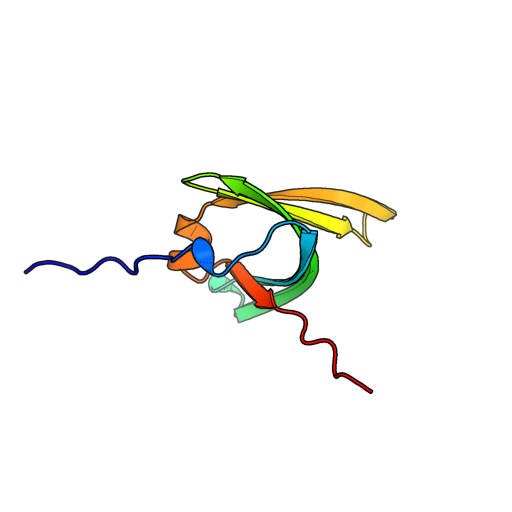 A 1 82 ? -12.562 11.935 -19.795 1.00 51.94 82 GLU A O 1
ATOM 673 N N . GLY A 1 83 ? -11.982 10.099 -20.976 1.00 38.19 83 GLY A N 1
ATOM 674 C CA . GLY A 1 83 ? -11.671 10.763 -22.241 1.00 38.19 83 GLY A CA 1
ATOM 675 C C . GLY A 1 83 ? -12.867 10.784 -23.171 1.00 38.19 83 GLY A C 1
ATOM 676 O O . GLY A 1 83 ? -13.745 9.906 -23.018 1.00 38.19 83 GLY A O 1
#

Radius of gyration: 13.87 Å; Cα contacts (8 Å, |Δi|>4): 143; chains: 1; bounding box: 30×23×49 Å

pLDDT: mean 81.35, std 14.59, range [38.19, 94.69]